Protein AF-A0A9E5RD71-F1 (afdb_monomer_lite)

Secondary structure (DSSP, 8-state):
--HHHHHHHHHHHHHHHTT-EEEEESSPPSS-SEEE-TTSSEEEEE--TTS-HHHHHHHHHHHHHHHHHHHHTSTT---HHHHHHHHHHHHSS--TTSPPPHHHHHHHHHHHHHHHTTHHHHHHHTT--S-HHHHHHHHHHHHHHHHHHHHHSS---HHHHHHHHHHHHHHHS--

Sequence (175 aa):
MTIRDDEIQRLIHYAKGMGVKVILYNKSKSGAEAEWTLDGTLIQVYAGSKKSKTSIVLDLIHEIGHHVWFVHEKNRQPDMKFDEAITRENLVEEDPDKPTPKHLRKKIWDVEKAGTAYWDIIVKDTNIKIPTWKIEAAKEFDMWMYEMYYENGHFPKGKLRADHYREVQSKHRPY

Foldseek 3Di:
DDLLVLLLVLLQVVLVVLQEHEDEAQADDPPDQWDQDLQRHYIYGDNHPPDDSVNSSLVSLQNVLLSVCCVPVVVSDGDVLLVVLVVVCVVDPLPVVDFRDLVNLVVVLVSSVSSLVCSVVSCVVSVDPDPVLVNQLSSVLSNVQSVCCSVPRHGDDDPVSVVSSVVSSVVSDDD

Radius of gyration: 16.04 Å; chains: 1; bounding box: 44×38×43 Å

pLDDT: mean 85.75, std 12.93, range [40.0, 97.5]

Structure (mmCIF, N/CA/C/O backbone):
data_AF-A0A9E5RD71-F1
#
_entry.id   AF-A0A9E5RD71-F1
#
loop_
_atom_site.group_PDB
_atom_site.id
_atom_site.type_symbol
_atom_site.label_atom_id
_atom_site.label_alt_id
_atom_site.label_comp_id
_atom_site.label_asym_id
_atom_site.label_entity_id
_atom_site.label_seq_id
_atom_site.pdbx_PDB_ins_code
_atom_site.Cartn_x
_atom_site.Cartn_y
_atom_site.Cartn_z
_atom_site.occupancy
_atom_site.B_iso_or_equiv
_atom_site.auth_seq_id
_atom_site.auth_comp_id
_atom_site.auth_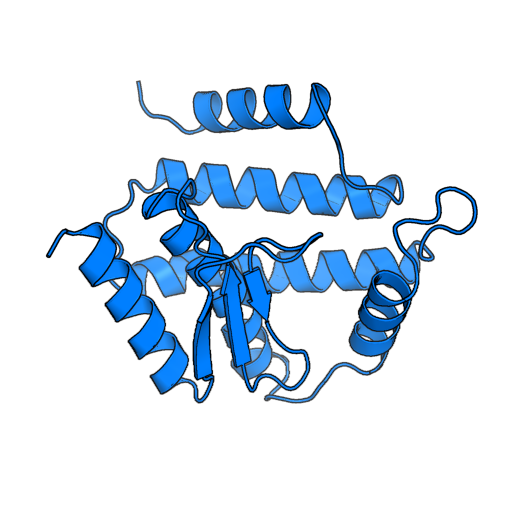asym_id
_atom_site.auth_atom_id
_atom_site.pdbx_PDB_model_num
ATOM 1 N N . MET A 1 1 ? -7.936 5.175 24.337 1.00 61.34 1 MET A N 1
ATOM 2 C CA . MET A 1 1 ? -7.500 4.565 23.062 1.00 61.34 1 MET A CA 1
ATOM 3 C C . MET A 1 1 ? -8.649 4.734 22.079 1.00 61.34 1 MET A C 1
ATOM 5 O O . MET A 1 1 ? -9.788 4.586 22.506 1.00 61.34 1 MET A O 1
ATOM 9 N N . THR A 1 2 ? -8.404 5.206 20.855 1.00 86.44 2 THR A N 1
ATOM 10 C CA . THR A 1 2 ? -9.487 5.450 19.877 1.00 86.44 2 THR A CA 1
ATOM 11 C C . THR A 1 2 ? -9.737 4.205 19.030 1.00 86.44 2 THR A C 1
ATOM 13 O O . THR A 1 2 ? -8.820 3.417 18.836 1.00 86.44 2 THR A O 1
ATOM 16 N N . ILE A 1 3 ? -10.926 4.075 18.427 1.00 90.50 3 ILE A N 1
ATOM 17 C CA . ILE A 1 3 ? -11.253 2.955 17.519 1.00 90.50 3 ILE A CA 1
ATOM 18 C C . ILE A 1 3 ? -10.204 2.744 16.411 1.00 90.50 3 ILE A C 1
ATOM 20 O O . ILE A 1 3 ? -9.937 1.617 16.008 1.00 90.50 3 ILE A O 1
ATOM 24 N N . ARG A 1 4 ? -9.576 3.835 15.948 1.00 93.06 4 ARG A N 1
ATOM 25 C CA . ARG A 1 4 ? -8.528 3.812 14.922 1.00 93.06 4 ARG A CA 1
ATOM 26 C C . ARG A 1 4 ? -7.190 3.301 15.465 1.00 93.06 4 ARG A C 1
ATOM 28 O O . ARG A 1 4 ? -6.451 2.672 14.723 1.00 93.06 4 ARG A O 1
ATOM 35 N N . ASP A 1 5 ? -6.879 3.541 16.740 1.00 92.19 5 ASP A N 1
ATOM 36 C CA . ASP A 1 5 ? -5.690 2.948 17.373 1.00 92.19 5 ASP A CA 1
ATOM 37 C C . ASP A 1 5 ? -5.842 1.431 17.481 1.00 92.19 5 ASP A C 1
ATOM 39 O O . ASP A 1 5 ? -4.914 0.692 17.159 1.00 92.19 5 ASP A O 1
ATOM 43 N N . ASP A 1 6 ? -7.033 0.972 17.871 1.00 94.38 6 ASP A N 1
ATOM 44 C CA . ASP A 1 6 ? -7.316 -0.455 18.012 1.00 94.38 6 ASP A CA 1
ATOM 45 C C . ASP A 1 6 ? -7.243 -1.174 16.659 1.00 94.38 6 ASP A C 1
ATOM 47 O O . ASP A 1 6 ? -6.777 -2.306 16.582 1.00 94.38 6 ASP A O 1
ATOM 51 N N . GLU A 1 7 ? -7.682 -0.528 15.576 1.00 95.31 7 GLU A N 1
ATOM 52 C CA . GLU A 1 7 ? -7.544 -1.049 14.209 1.00 95.31 7 GLU A CA 1
ATOM 53 C C . GLU A 1 7 ? -6.092 -1.164 13.763 1.00 95.31 7 GLU A C 1
ATOM 55 O O . GLU A 1 7 ? -5.704 -2.205 13.239 1.00 95.31 7 GLU A O 1
ATOM 60 N N . ILE A 1 8 ? -5.283 -0.129 14.014 1.00 95.25 8 ILE A N 1
ATOM 61 C CA . ILE A 1 8 ? -3.842 -0.169 13.742 1.00 95.25 8 ILE A CA 1
ATOM 62 C C . ILE A 1 8 ? -3.217 -1.349 14.491 1.00 95.25 8 ILE A C 1
ATOM 64 O O . ILE A 1 8 ? -2.458 -2.121 13.908 1.00 95.25 8 ILE A O 1
ATOM 68 N N . GLN A 1 9 ? -3.574 -1.547 15.764 1.00 95.69 9 GLN A N 1
ATOM 69 C CA . GLN A 1 9 ? -3.080 -2.690 16.529 1.00 95.69 9 GLN A CA 1
ATOM 70 C C . GLN A 1 9 ? -3.562 -4.024 15.955 1.00 95.69 9 GLN A C 1
ATOM 72 O O . GLN A 1 9 ? -2.739 -4.928 15.821 1.00 95.69 9 GLN A O 1
ATOM 77 N N . ARG A 1 10 ? -4.837 -4.169 15.571 1.00 96.31 10 ARG A N 1
ATOM 78 C CA . ARG A 1 10 ? -5.339 -5.410 14.951 1.00 96.31 10 ARG A CA 1
ATOM 79 C C . ARG A 1 10 ? -4.585 -5.755 13.668 1.00 96.31 10 ARG A C 1
ATOM 81 O O . ARG A 1 10 ? -4.181 -6.903 13.514 1.00 96.31 10 ARG A O 1
ATOM 88 N N . LEU A 1 11 ? -4.316 -4.771 12.812 1.00 96.81 11 LEU A N 1
ATOM 89 C CA . LEU A 1 11 ? -3.529 -4.960 11.589 1.00 96.81 11 LEU A CA 1
ATOM 90 C C . LEU A 1 11 ? -2.079 -5.352 11.890 1.00 96.81 11 LEU A C 1
ATOM 92 O O . LEU A 1 11 ? -1.566 -6.295 11.295 1.00 96.81 11 LEU A O 1
ATOM 96 N N . ILE A 1 12 ? -1.435 -4.709 12.869 1.00 95.75 12 ILE A N 1
ATOM 97 C CA . ILE A 1 12 ? -0.082 -5.088 13.307 1.00 95.75 12 ILE A CA 1
ATOM 98 C C . ILE A 1 12 ? -0.052 -6.531 13.830 1.00 95.75 12 ILE A C 1
ATOM 100 O O . ILE A 1 12 ? 0.893 -7.264 13.546 1.00 95.75 12 ILE A O 1
ATOM 104 N N . HIS A 1 13 ? -1.055 -6.951 14.603 1.00 96.38 13 HIS A N 1
ATOM 105 C CA . HIS A 1 13 ? -1.127 -8.321 15.120 1.00 96.38 13 HIS A CA 1
ATOM 106 C C . HIS A 1 13 ? -1.379 -9.335 14.003 1.00 96.38 13 HIS A C 1
ATOM 108 O O . HIS A 1 13 ? -0.739 -10.383 13.992 1.00 96.38 13 HIS A O 1
ATOM 114 N N . TYR A 1 14 ? -2.246 -9.003 13.046 1.00 96.50 14 TYR A N 1
ATOM 115 C CA . TYR A 1 14 ? -2.495 -9.819 11.860 1.00 96.50 14 TYR A CA 1
ATOM 116 C C . TYR A 1 14 ? -1.214 -10.020 11.039 1.00 96.50 14 TYR A C 1
ATOM 118 O O . TYR A 1 14 ? -0.818 -11.153 10.776 1.00 96.50 14 TYR A O 1
ATOM 126 N N . ALA A 1 15 ? -0.496 -8.932 10.745 1.00 94.81 15 ALA A N 1
ATOM 127 C CA . ALA A 1 15 ? 0.791 -8.959 10.054 1.00 94.81 15 ALA A CA 1
ATOM 128 C C . ALA A 1 15 ? 1.831 -9.819 10.802 1.00 94.81 15 ALA A C 1
ATOM 130 O O . ALA A 1 15 ? 2.445 -10.716 10.225 1.00 94.81 15 ALA A O 1
ATOM 131 N N . LYS A 1 16 ? 1.960 -9.637 12.124 1.00 93.19 16 LYS A N 1
ATOM 132 C CA . LYS A 1 16 ? 2.842 -10.470 12.962 1.00 93.19 16 LYS A CA 1
ATOM 133 C C . LYS A 1 16 ? 2.469 -11.952 12.927 1.00 93.19 16 LYS A C 1
ATOM 135 O O . LYS A 1 16 ? 3.366 -12.789 12.900 1.00 93.19 16 LYS A O 1
ATOM 140 N N . GLY A 1 17 ? 1.176 -12.281 12.904 1.00 93.25 17 GLY A N 1
ATOM 141 C CA . GLY A 1 17 ? 0.687 -13.657 12.771 1.00 93.25 17 GLY A CA 1
ATOM 142 C C . GLY A 1 17 ? 1.122 -14.332 11.467 1.00 93.25 17 GLY A C 1
ATOM 143 O O . GLY A 1 17 ? 1.284 -15.548 11.433 1.00 93.25 17 GLY A O 1
ATOM 144 N N . MET A 1 18 ? 1.396 -13.546 10.423 1.00 91.31 18 MET A N 1
ATOM 145 C CA . MET A 1 18 ? 1.944 -14.020 9.148 1.00 91.31 18 MET A CA 1
ATOM 146 C C . MET A 1 18 ? 3.478 -14.034 9.101 1.00 91.31 18 MET A C 1
ATOM 148 O O . MET A 1 18 ? 4.060 -14.444 8.094 1.00 91.31 18 MET A O 1
ATOM 152 N N . GLY A 1 19 ? 4.147 -13.646 10.187 1.00 90.00 19 GLY A N 1
ATOM 153 C CA . GLY A 1 19 ? 5.604 -13.672 10.295 1.00 90.00 19 GLY A CA 1
ATOM 154 C C . GLY A 1 19 ? 6.313 -12.436 9.742 1.00 90.00 19 GLY A C 1
ATOM 155 O O . GLY A 1 19 ? 7.526 -12.492 9.560 1.00 90.00 19 GLY A O 1
ATOM 156 N N . VAL A 1 20 ? 5.601 -11.327 9.506 1.00 91.88 20 VAL A N 1
ATOM 157 C CA . VAL A 1 20 ? 6.204 -10.045 9.107 1.00 91.88 20 VAL A CA 1
ATOM 158 C C . VAL A 1 20 ? 6.229 -9.058 10.273 1.00 91.88 20 VAL A C 1
ATOM 160 O O . VAL A 1 20 ? 5.279 -8.936 11.055 1.00 91.88 20 VAL A O 1
ATOM 163 N N . LYS A 1 21 ? 7.343 -8.340 10.427 1.00 91.56 21 LYS A N 1
ATOM 164 C CA . LYS A 1 21 ? 7.483 -7.284 11.434 1.00 91.56 21 LYS A CA 1
ATOM 165 C C . LYS A 1 21 ? 6.836 -5.998 10.923 1.00 91.56 21 LYS A C 1
ATOM 167 O O . LYS A 1 21 ? 6.993 -5.661 9.764 1.00 91.56 21 LYS A O 1
ATOM 172 N N . VAL A 1 22 ? 6.188 -5.228 11.798 1.00 91.62 22 VAL A N 1
ATOM 173 C CA . VAL A 1 22 ? 5.691 -3.882 11.461 1.00 91.62 22 VAL A CA 1
ATOM 174 C C . VAL A 1 22 ? 6.409 -2.837 12.307 1.00 91.62 22 VAL A C 1
ATOM 176 O O . VAL A 1 22 ? 6.498 -2.994 13.530 1.00 91.62 22 VAL A O 1
ATOM 179 N N . ILE A 1 23 ? 6.910 -1.775 11.676 1.00 89.88 23 ILE A N 1
ATOM 180 C CA . ILE A 1 23 ? 7.509 -0.614 12.348 1.00 89.88 23 ILE A CA 1
ATOM 181 C C . ILE A 1 23 ? 6.791 0.659 11.892 1.00 89.88 23 ILE A C 1
ATOM 183 O O . ILE A 1 23 ? 6.696 0.939 10.701 1.00 89.88 23 ILE A O 1
ATOM 187 N N . LEU A 1 24 ? 6.316 1.450 12.858 1.00 86.69 24 LEU A N 1
ATOM 188 C CA . LEU A 1 24 ? 5.762 2.781 12.609 1.00 86.69 24 LEU A CA 1
ATOM 189 C C . LEU A 1 24 ? 6.840 3.835 12.887 1.00 86.69 24 LEU A C 1
ATOM 191 O O . LEU A 1 24 ? 7.334 3.939 14.011 1.00 86.69 24 LEU A O 1
ATOM 195 N N . TYR A 1 25 ? 7.198 4.624 11.879 1.00 82.88 25 TYR A N 1
ATOM 196 C CA . TYR A 1 25 ? 8.151 5.725 12.000 1.00 82.88 25 TYR A CA 1
ATOM 197 C C . TYR A 1 25 ? 7.424 7.063 12.136 1.00 82.88 25 TYR A C 1
ATOM 199 O O . TYR A 1 25 ? 6.556 7.397 11.339 1.00 82.88 25 TYR A O 1
ATOM 207 N N . ASN A 1 26 ? 7.842 7.889 13.097 1.00 73.50 26 ASN A N 1
ATOM 208 C CA . ASN A 1 26 ? 7.241 9.211 13.335 1.00 73.50 26 ASN A CA 1
ATOM 209 C C . ASN A 1 26 ? 7.767 10.312 12.391 1.00 73.50 26 ASN A C 1
ATOM 211 O O . ASN A 1 26 ? 7.352 11.468 12.490 1.00 73.50 26 ASN A O 1
ATOM 215 N N . LYS A 1 27 ? 8.716 9.988 11.507 1.00 67.12 27 LYS A N 1
ATOM 216 C CA . LYS A 1 27 ? 9.297 10.909 10.522 1.00 67.12 27 LYS A CA 1
ATOM 217 C C . LYS A 1 27 ? 9.029 10.361 9.130 1.00 67.12 27 LYS A C 1
ATOM 219 O O . LYS A 1 27 ? 9.282 9.187 8.909 1.00 67.12 27 LYS A O 1
ATOM 224 N N . SER A 1 28 ? 8.552 11.197 8.211 1.00 59.06 28 SER A N 1
ATOM 225 C CA . SER A 1 28 ? 8.435 10.824 6.799 1.00 59.06 28 SER A CA 1
ATOM 226 C C . SER A 1 28 ? 9.820 10.663 6.177 1.00 59.06 28 SER A C 1
ATOM 228 O O . SER A 1 28 ? 10.659 11.554 6.332 1.00 59.06 28 SER A O 1
ATOM 230 N N . LYS A 1 29 ? 10.046 9.572 5.446 1.00 58.72 29 LYS A N 1
ATOM 231 C CA . LYS A 1 29 ? 11.132 9.481 4.464 1.00 58.72 29 LYS A CA 1
ATOM 232 C C . LYS A 1 29 ? 10.634 10.091 3.147 1.00 58.72 29 LYS A C 1
ATOM 234 O O . LYS A 1 29 ? 9.437 10.064 2.872 1.00 58.72 29 LYS A O 1
ATOM 239 N N . SER A 1 30 ? 11.513 10.713 2.365 1.00 53.59 30 SER A N 1
ATOM 240 C CA . SER A 1 30 ? 11.147 11.212 1.035 1.00 53.59 30 SER A CA 1
ATOM 241 C C . SER A 1 30 ? 10.771 10.036 0.129 1.00 53.59 30 SER A C 1
ATOM 243 O O . SER A 1 30 ? 11.547 9.093 0.023 1.00 53.59 30 SER A O 1
ATOM 245 N N . GLY A 1 31 ? 9.604 10.098 -0.517 1.00 57.19 31 GLY A N 1
ATOM 246 C CA . GLY A 1 31 ? 9.232 9.198 -1.617 1.00 57.19 31 GLY A CA 1
ATOM 247 C C . GLY A 1 31 ? 8.205 8.105 -1.298 1.00 57.19 31 GLY A C 1
ATOM 248 O O . GLY A 1 31 ? 7.444 7.768 -2.193 1.00 57.19 31 GLY A O 1
ATOM 249 N N . ALA A 1 32 ? 8.101 7.621 -0.053 1.00 60.69 32 ALA A N 1
ATOM 250 C CA . ALA A 1 32 ? 7.169 6.543 0.310 1.00 60.69 32 ALA A CA 1
ATOM 251 C C . ALA A 1 32 ? 6.423 6.817 1.627 1.00 60.69 32 ALA A C 1
ATOM 253 O O . ALA A 1 32 ? 6.984 7.333 2.597 1.00 60.69 32 ALA A O 1
ATOM 254 N N . GLU A 1 33 ? 5.135 6.478 1.652 1.00 68.75 33 GLU A N 1
ATOM 255 C CA . GLU A 1 33 ? 4.240 6.661 2.800 1.00 68.75 33 GLU A CA 1
ATOM 256 C C . GLU A 1 33 ? 4.144 5.405 3.690 1.00 68.75 33 GLU A C 1
ATOM 258 O O . GLU A 1 33 ? 3.958 5.518 4.909 1.00 68.75 33 GLU A O 1
ATOM 263 N N . ALA A 1 34 ? 4.354 4.240 3.085 1.00 73.31 34 ALA A N 1
ATOM 264 C CA . ALA A 1 34 ? 4.628 2.947 3.689 1.00 73.31 34 ALA A CA 1
ATOM 265 C C . ALA A 1 34 ? 5.463 2.112 2.696 1.00 73.31 34 ALA A C 1
ATOM 267 O O . ALA A 1 34 ? 5.639 2.530 1.552 1.00 73.31 34 ALA A O 1
ATOM 268 N N . GLU A 1 35 ? 6.075 1.028 3.166 1.00 79.75 35 GLU A N 1
ATOM 269 C CA . GLU A 1 35 ? 6.936 0.161 2.359 1.00 79.75 35 GLU A CA 1
ATOM 270 C C . GLU A 1 35 ? 6.943 -1.264 2.930 1.00 79.75 35 GLU A C 1
ATOM 272 O O . GLU A 1 35 ? 7.248 -1.471 4.112 1.00 79.75 35 GLU A O 1
ATOM 277 N N . TRP A 1 36 ? 6.649 -2.251 2.091 1.00 80.12 36 TRP A N 1
ATOM 278 C CA . TRP A 1 36 ? 6.891 -3.668 2.341 1.00 80.12 36 TRP A CA 1
ATOM 279 C C . TRP A 1 36 ? 8.248 -4.088 1.761 1.00 80.12 36 TRP A C 1
ATOM 281 O O . TRP A 1 36 ? 8.540 -3.855 0.588 1.00 80.12 36 TRP A O 1
ATOM 291 N N . THR A 1 37 ? 9.102 -4.714 2.575 1.00 78.12 37 THR A N 1
ATOM 292 C CA . THR A 1 37 ? 10.411 -5.181 2.109 1.00 78.12 37 THR A CA 1
ATOM 293 C C . THR A 1 37 ? 10.266 -6.418 1.232 1.00 78.12 37 THR A C 1
ATOM 295 O O . THR A 1 37 ? 9.532 -7.346 1.557 1.00 78.12 37 THR A O 1
ATOM 298 N N . LEU A 1 38 ? 11.037 -6.460 0.145 1.00 74.75 38 LEU A N 1
ATOM 299 C CA . LEU A 1 38 ? 10.996 -7.521 -0.869 1.00 74.75 38 LEU A CA 1
ATOM 300 C C . LEU A 1 38 ? 11.302 -8.927 -0.322 1.00 74.75 38 LEU A C 1
ATOM 302 O O . LEU A 1 38 ? 10.830 -9.931 -0.849 1.00 74.75 38 LEU A O 1
ATOM 306 N N . ASP A 1 39 ? 12.063 -9.003 0.772 1.00 76.44 39 ASP A N 1
ATOM 307 C CA . ASP A 1 39 ? 12.349 -10.247 1.495 1.00 76.44 39 ASP A CA 1
ATOM 308 C C . ASP A 1 39 ? 11.190 -10.713 2.402 1.00 76.44 39 ASP A C 1
ATOM 310 O O . ASP A 1 39 ? 11.267 -11.762 3.044 1.00 76.44 39 ASP A O 1
ATOM 314 N N . GLY A 1 40 ? 10.113 -9.931 2.477 1.00 77.81 40 GLY A N 1
ATOM 315 C CA . GLY A 1 40 ? 8.923 -10.212 3.263 1.00 77.81 40 GLY A CA 1
ATOM 316 C C . GLY A 1 40 ? 9.093 -10.080 4.772 1.00 77.81 40 GLY A C 1
ATOM 317 O O . GLY A 1 40 ? 8.201 -10.504 5.509 1.00 77.81 40 GLY A O 1
ATOM 318 N N . THR A 1 41 ? 10.207 -9.527 5.254 1.00 84.12 41 THR A N 1
ATOM 319 C CA . THR A 1 41 ? 10.523 -9.502 6.691 1.00 84.12 41 THR A CA 1
ATOM 320 C C . THR A 1 41 ? 9.936 -8.302 7.427 1.00 84.12 41 THR A C 1
ATOM 322 O O . THR A 1 41 ? 9.712 -8.377 8.644 1.00 84.12 41 THR A O 1
ATOM 325 N N . LEU A 1 42 ? 9.658 -7.204 6.719 1.00 87.75 42 LEU A N 1
ATOM 326 C CA . LEU A 1 42 ? 9.321 -5.930 7.335 1.00 87.75 42 LEU A CA 1
ATOM 327 C C . LEU A 1 42 ? 8.290 -5.128 6.529 1.00 87.75 42 LEU A C 1
ATOM 329 O O . LEU A 1 42 ? 8.386 -4.976 5.321 1.00 87.75 42 LEU A O 1
ATOM 333 N N . ILE A 1 43 ? 7.338 -4.543 7.249 1.00 88.62 43 ILE A N 1
ATOM 334 C CA . ILE A 1 43 ? 6.471 -3.455 6.801 1.00 88.62 43 ILE A CA 1
ATOM 335 C C . ILE A 1 43 ? 6.860 -2.203 7.585 1.00 88.62 43 ILE A C 1
ATOM 337 O O . ILE A 1 43 ? 6.869 -2.195 8.824 1.00 88.62 43 ILE A O 1
ATOM 341 N N . GLN A 1 44 ? 7.171 -1.134 6.870 1.00 87.25 44 GLN A N 1
ATOM 342 C CA . GLN A 1 44 ? 7.458 0.183 7.416 1.00 87.25 44 GLN A CA 1
ATOM 343 C C . GLN A 1 44 ? 6.296 1.112 7.087 1.00 87.25 44 GLN A C 1
ATOM 345 O O . GLN A 1 44 ? 5.876 1.186 5.943 1.00 87.25 44 GLN A O 1
ATOM 350 N N . VAL A 1 45 ? 5.781 1.852 8.066 1.00 84.25 45 VAL A N 1
ATOM 351 C CA . VAL A 1 45 ? 4.772 2.892 7.809 1.00 84.25 45 VAL A CA 1
ATOM 352 C C . VAL A 1 45 ? 5.251 4.206 8.390 1.00 84.25 45 VAL A C 1
ATOM 354 O O . VAL A 1 45 ? 5.597 4.293 9.572 1.00 84.25 45 VAL A O 1
ATOM 357 N N . TYR A 1 46 ? 5.249 5.254 7.574 1.00 84.56 46 TYR A N 1
ATOM 358 C CA . TYR A 1 46 ? 5.721 6.572 7.969 1.00 84.56 46 TYR A CA 1
ATOM 359 C C . TYR A 1 46 ? 4.558 7.415 8.515 1.00 84.56 46 TYR A C 1
ATOM 361 O O . TYR A 1 46 ? 3.974 8.269 7.846 1.00 84.56 46 TYR A O 1
ATOM 369 N N . A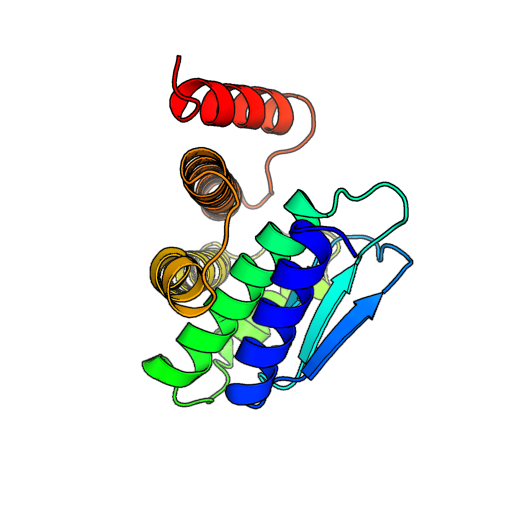LA A 1 47 ? 4.225 7.177 9.782 1.00 77.75 47 ALA A N 1
ATOM 370 C CA . ALA A 1 47 ? 3.196 7.866 10.557 1.00 77.75 47 ALA A CA 1
ATOM 371 C C . ALA A 1 47 ? 3.654 9.255 11.056 1.00 77.75 47 ALA A C 1
ATOM 373 O O . ALA A 1 47 ? 3.656 9.541 12.256 1.00 77.75 47 ALA A O 1
ATOM 374 N N . GLY A 1 48 ? 4.056 10.139 10.138 1.00 72.00 48 GLY A N 1
ATOM 375 C CA . GLY A 1 48 ? 4.379 11.531 10.472 1.00 72.00 48 GLY A CA 1
ATOM 376 C C . GLY A 1 48 ? 3.219 12.245 11.185 1.00 72.00 48 GLY A C 1
ATOM 377 O O . GLY A 1 48 ? 2.054 11.907 10.990 1.00 72.00 48 GLY A O 1
ATOM 378 N N . SER A 1 49 ? 3.513 13.283 11.976 1.00 69.12 49 SER A N 1
ATOM 379 C CA . SER A 1 49 ? 2.528 13.952 12.854 1.00 69.12 49 SER A CA 1
ATOM 380 C C . SER A 1 49 ? 1.284 14.521 12.155 1.00 69.12 49 SER A C 1
ATOM 382 O O . SER A 1 49 ? 0.270 14.760 12.805 1.00 69.12 49 SER A O 1
ATOM 384 N N . LYS A 1 50 ? 1.344 14.740 10.836 1.00 77.56 50 LYS A N 1
ATOM 385 C CA . LYS A 1 50 ? 0.231 15.247 10.018 1.00 77.56 50 LYS A CA 1
ATOM 386 C C . LYS A 1 50 ? -0.622 14.140 9.387 1.00 77.56 50 LYS A C 1
ATOM 388 O O . LYS A 1 50 ? -1.675 14.440 8.827 1.00 77.56 50 LYS A O 1
ATOM 393 N N . LYS A 1 51 ? -0.185 12.879 9.447 1.00 84.31 51 LYS A N 1
ATOM 394 C CA . LYS A 1 51 ? -0.876 11.759 8.810 1.00 84.31 51 LYS A CA 1
ATOM 395 C C . LYS A 1 51 ? -2.039 11.295 9.680 1.00 84.31 51 LYS A C 1
ATOM 397 O O . LYS A 1 51 ? -1.889 11.033 10.872 1.00 84.31 51 LYS A O 1
ATOM 402 N N . SER A 1 52 ? -3.231 11.212 9.091 1.00 90.69 52 SER A N 1
ATOM 403 C CA . SER A 1 52 ? -4.411 10.770 9.837 1.00 90.69 52 SER A CA 1
ATOM 404 C C . SER A 1 52 ? -4.320 9.277 10.158 1.00 90.69 52 SER A C 1
ATOM 406 O O . SER A 1 52 ? -3.837 8.490 9.347 1.00 90.69 52 SER A O 1
ATOM 408 N N . LYS A 1 53 ? -4.879 8.852 11.297 1.00 91.56 53 LYS A N 1
ATOM 409 C CA . LYS A 1 53 ? -4.944 7.420 11.642 1.00 91.56 53 LYS A CA 1
ATOM 410 C C . LYS A 1 53 ? -5.715 6.593 10.614 1.00 91.56 53 LYS A C 1
ATOM 412 O O . LYS A 1 53 ? -5.400 5.435 10.413 1.00 91.56 53 LYS A O 1
ATOM 417 N N . THR A 1 54 ? -6.710 7.189 9.948 1.00 93.69 54 THR A N 1
ATOM 418 C CA . THR A 1 54 ? -7.417 6.517 8.843 1.00 93.69 54 THR A CA 1
ATOM 419 C C . THR A 1 54 ? -6.460 6.229 7.689 1.00 93.69 54 THR A C 1
ATOM 421 O O . THR A 1 54 ? -6.505 5.136 7.149 1.00 93.69 54 THR A O 1
ATOM 424 N N . SER A 1 55 ? -5.569 7.168 7.357 1.00 91.56 55 SER A N 1
ATOM 425 C CA . SER A 1 55 ? -4.537 6.942 6.342 1.00 91.56 55 SER A CA 1
ATOM 426 C C . SER A 1 55 ? -3.585 5.826 6.758 1.00 91.56 55 SER A C 1
ATOM 428 O O . SER A 1 55 ? -3.375 4.925 5.971 1.00 91.56 55 SER A O 1
ATOM 430 N N . ILE A 1 56 ? -3.111 5.830 8.011 1.00 93.00 56 ILE A N 1
ATOM 431 C CA . ILE A 1 56 ? -2.225 4.773 8.537 1.00 93.00 56 ILE A CA 1
ATOM 432 C C . ILE A 1 56 ? -2.875 3.389 8.414 1.00 93.00 56 ILE A C 1
ATOM 434 O O . ILE A 1 56 ? -2.219 2.426 8.039 1.00 93.00 56 ILE A O 1
ATOM 438 N N . VAL A 1 57 ? -4.168 3.278 8.732 1.00 95.62 57 VAL A N 1
ATOM 439 C CA . VAL A 1 57 ? -4.912 2.021 8.567 1.00 95.62 57 VAL A CA 1
ATOM 440 C C . VAL A 1 57 ? -4.975 1.609 7.093 1.00 95.62 57 VAL A C 1
ATOM 442 O O . VAL A 1 57 ? -4.790 0.434 6.805 1.00 95.62 57 VAL A O 1
ATOM 445 N N . LEU A 1 58 ? -5.212 2.548 6.171 1.00 95.56 58 LEU A N 1
ATOM 446 C CA . LEU A 1 58 ? -5.240 2.263 4.733 1.00 95.56 58 LEU A CA 1
ATOM 447 C C . LEU A 1 58 ? -3.869 1.819 4.206 1.00 95.56 58 LEU A C 1
ATOM 449 O O . LEU A 1 58 ? -3.818 0.824 3.493 1.00 95.56 58 LEU A O 1
ATOM 453 N N . ASP A 1 59 ? -2.773 2.474 4.605 1.00 93.75 59 ASP A N 1
ATOM 454 C CA . ASP A 1 59 ? -1.433 2.039 4.181 1.00 93.75 59 ASP A CA 1
ATOM 455 C C . ASP A 1 59 ? -1.102 0.657 4.746 1.00 93.75 59 ASP A C 1
ATOM 457 O O . ASP A 1 59 ? -0.558 -0.189 4.053 1.00 93.75 59 ASP A O 1
ATOM 461 N N . LEU A 1 60 ? -1.465 0.387 6.005 1.00 95.62 60 LEU A N 1
ATOM 462 C CA . LEU A 1 60 ? -1.272 -0.943 6.579 1.00 95.62 60 LEU A CA 1
ATOM 463 C C . LEU A 1 60 ? -2.051 -2.003 5.800 1.00 95.62 60 LEU A C 1
ATOM 465 O O . LEU A 1 60 ? -1.513 -3.076 5.569 1.00 95.62 60 LEU A O 1
ATOM 469 N N . ILE A 1 61 ? -3.291 -1.726 5.390 1.00 97.12 61 ILE A N 1
ATOM 470 C CA . ILE A 1 61 ? -4.058 -2.654 4.546 1.00 97.12 61 ILE A CA 1
ATOM 471 C C . ILE A 1 61 ? -3.344 -2.873 3.202 1.00 97.12 61 ILE A C 1
ATOM 473 O O . ILE A 1 61 ? -3.243 -4.022 2.778 1.00 97.12 61 ILE A O 1
ATOM 477 N N . HIS A 1 62 ? -2.815 -1.812 2.581 1.00 95.50 62 HIS A N 1
ATOM 478 C CA . HIS A 1 62 ? -2.032 -1.891 1.344 1.00 95.50 62 HIS A CA 1
ATOM 479 C C . HIS A 1 62 ? -0.819 -2.822 1.499 1.00 95.50 62 HIS A C 1
ATOM 481 O O . HIS A 1 62 ? -0.748 -3.854 0.830 1.00 95.50 62 HIS A O 1
ATOM 487 N N . GLU A 1 63 ? 0.076 -2.534 2.448 1.00 94.62 63 GLU A N 1
ATOM 488 C CA . GLU A 1 63 ? 1.310 -3.314 2.636 1.00 94.62 63 GLU A CA 1
ATOM 489 C C . GLU A 1 63 ? 1.047 -4.751 3.105 1.00 94.62 63 GLU A C 1
ATOM 491 O O . GLU A 1 63 ? 1.749 -5.694 2.731 1.00 94.62 63 GLU A O 1
ATOM 496 N N . ILE A 1 64 ? 0.017 -4.954 3.932 1.00 96.06 64 ILE A N 1
ATOM 497 C CA . ILE A 1 64 ? -0.405 -6.297 4.341 1.00 96.06 64 ILE A CA 1
ATOM 498 C C . ILE A 1 64 ? -0.946 -7.062 3.129 1.00 96.06 64 ILE A C 1
ATOM 500 O O . ILE A 1 64 ? -0.677 -8.255 3.026 1.00 96.06 64 ILE A O 1
ATOM 504 N N . GLY A 1 65 ? -1.644 -6.403 2.199 1.00 96.06 65 GLY A N 1
ATOM 505 C CA . GLY A 1 65 ? -2.095 -7.000 0.939 1.00 96.06 65 GLY A CA 1
ATOM 506 C C . GLY A 1 65 ? -0.945 -7.611 0.143 1.00 96.06 65 GLY A C 1
ATOM 507 O O . GLY A 1 65 ? -1.006 -8.790 -0.219 1.00 96.06 65 GLY A O 1
ATOM 508 N N . HIS A 1 66 ? 0.140 -6.853 -0.032 1.00 93.00 66 HIS A N 1
ATOM 509 C CA . HIS A 1 66 ? 1.375 -7.345 -0.658 1.00 93.00 66 HIS A CA 1
ATOM 510 C C . HIS A 1 66 ? 1.950 -8.553 0.069 1.00 93.00 66 HIS A C 1
ATOM 512 O O . HIS A 1 66 ? 2.284 -9.564 -0.553 1.00 93.00 66 HIS A O 1
ATOM 518 N N . HIS A 1 67 ? 2.012 -8.494 1.400 1.00 93.56 67 HIS A N 1
ATOM 519 C CA . HIS A 1 67 ? 2.548 -9.603 2.177 1.00 93.56 67 HIS A CA 1
ATOM 520 C C . HIS A 1 67 ? 1.682 -10.868 2.092 1.00 93.56 67 HIS A C 1
ATOM 522 O O . HIS A 1 67 ? 2.214 -11.970 1.964 1.00 93.56 67 HIS A O 1
ATOM 528 N N . VAL A 1 68 ? 0.355 -10.734 2.132 1.00 93.38 68 VAL A N 1
ATOM 529 C CA . VAL A 1 68 ? -0.581 -11.860 1.988 1.00 93.38 68 VAL A CA 1
ATOM 530 C C . VAL A 1 68 ? -0.382 -12.522 0.623 1.00 93.38 68 VAL A C 1
ATOM 532 O O . VAL A 1 68 ? -0.201 -13.739 0.554 1.00 93.38 68 VAL A O 1
ATOM 535 N N . TRP A 1 69 ? -0.309 -11.733 -0.451 1.00 93.38 69 TRP A N 1
ATOM 536 C CA . TRP A 1 69 ? 0.011 -12.245 -1.783 1.00 93.38 69 TRP A CA 1
ATOM 537 C C . TRP A 1 69 ? 1.365 -12.974 -1.821 1.00 93.38 69 TRP A C 1
ATOM 539 O O . TRP A 1 69 ? 1.457 -14.089 -2.339 1.00 93.38 69 TRP A O 1
ATOM 549 N N . PHE A 1 70 ? 2.405 -12.400 -1.215 1.00 89.44 70 PHE A N 1
ATOM 550 C CA . PHE A 1 70 ? 3.729 -13.020 -1.128 1.00 89.44 70 PHE A CA 1
ATOM 551 C C . PHE A 1 70 ? 3.700 -14.380 -0.407 1.00 89.44 70 PHE A C 1
ATOM 553 O O . PHE A 1 70 ? 4.359 -15.337 -0.825 1.00 89.44 70 PHE A O 1
ATOM 560 N N . VAL A 1 71 ? 2.913 -14.499 0.662 1.00 89.62 71 VAL A N 1
ATOM 561 C CA . VAL A 1 71 ? 2.758 -15.755 1.405 1.00 89.62 71 VAL A CA 1
ATOM 562 C C . VAL A 1 71 ? 1.980 -16.792 0.595 1.00 89.62 71 VAL A C 1
ATOM 564 O O . VAL A 1 71 ? 2.440 -17.929 0.488 1.00 89.62 71 VAL A O 1
ATOM 567 N N . HIS A 1 72 ? 0.833 -16.419 0.029 1.00 89.75 72 HIS A N 1
ATOM 568 C CA . HIS A 1 72 ? -0.100 -17.369 -0.583 1.00 89.75 72 HIS A CA 1
ATOM 569 C C . HIS A 1 72 ? 0.245 -17.737 -2.028 1.00 89.75 72 HIS A C 1
ATOM 571 O O . HIS A 1 72 ? 0.179 -18.910 -2.383 1.00 89.75 72 HIS A O 1
ATOM 577 N N . GLU A 1 73 ? 0.652 -16.767 -2.845 1.00 88.94 73 GLU A N 1
ATOM 578 C CA . GLU A 1 73 ? 0.868 -16.968 -4.285 1.00 88.94 73 GLU A CA 1
ATOM 579 C C . GLU A 1 73 ? 2.344 -17.153 -4.642 1.00 88.94 73 GLU A C 1
ATOM 581 O O . GLU A 1 73 ? 2.680 -17.806 -5.631 1.00 88.94 73 GLU A O 1
ATOM 586 N N . LYS A 1 74 ? 3.252 -16.580 -3.842 1.00 84.75 74 LYS A N 1
ATOM 587 C CA . LYS A 1 74 ? 4.703 -16.684 -4.071 1.00 84.75 74 LYS A CA 1
ATOM 588 C C . LYS A 1 74 ? 5.396 -17.675 -3.144 1.00 84.75 74 LYS A C 1
ATOM 590 O O . LYS A 1 74 ? 6.594 -17.889 -3.300 1.00 84.75 74 LYS A O 1
ATOM 595 N N . ASN A 1 75 ? 4.680 -18.291 -2.199 1.00 86.19 75 ASN A N 1
ATOM 596 C CA . ASN A 1 75 ? 5.253 -19.196 -1.197 1.00 86.19 75 ASN A CA 1
ATOM 597 C C . ASN A 1 75 ? 6.506 -18.601 -0.521 1.00 86.19 75 ASN A C 1
ATOM 599 O O . ASN A 1 75 ? 7.522 -19.275 -0.321 1.00 86.19 75 ASN A O 1
ATOM 603 N N . ARG A 1 76 ? 6.446 -17.295 -0.232 1.00 84.19 76 ARG A N 1
ATOM 604 C CA . ARG A 1 76 ? 7.533 -16.503 0.355 1.00 84.19 76 ARG A CA 1
ATOM 605 C C . ARG A 1 76 ? 8.838 -16.493 -0.455 1.00 84.19 76 ARG A C 1
ATOM 607 O O . ARG A 1 76 ? 9.912 -16.326 0.118 1.00 84.19 76 ARG A O 1
ATOM 614 N N . GLN A 1 77 ? 8.766 -16.702 -1.769 1.00 81.50 77 GLN A N 1
ATOM 615 C CA . GLN A 1 77 ? 9.921 -16.619 -2.659 1.00 81.50 77 GLN A CA 1
ATOM 616 C C . GLN A 1 77 ? 9.999 -15.227 -3.301 1.00 81.50 77 GLN A C 1
ATOM 618 O O . GLN A 1 77 ? 9.028 -14.814 -3.945 1.00 81.50 77 GLN A O 1
ATOM 623 N N . PRO A 1 78 ? 11.127 -14.504 -3.156 1.00 73.44 78 PRO A N 1
ATOM 624 C CA . PRO A 1 78 ? 11.339 -13.227 -3.831 1.00 73.44 78 PRO A CA 1
ATOM 625 C C . PRO A 1 78 ? 11.250 -13.380 -5.352 1.00 73.44 78 PRO A C 1
ATOM 627 O O . PRO A 1 78 ? 11.719 -14.369 -5.924 1.00 73.44 78 PRO A O 1
ATOM 630 N N . ASP A 1 79 ? 10.664 -12.394 -6.027 1.00 73.12 79 ASP A N 1
ATOM 631 C CA . ASP A 1 79 ? 10.637 -12.349 -7.487 1.00 73.12 79 ASP A CA 1
ATOM 632 C C . ASP A 1 79 ? 11.807 -11.486 -7.963 1.00 73.12 79 ASP A C 1
ATOM 634 O O . ASP A 1 79 ? 11.706 -10.266 -8.013 1.00 73.12 79 ASP A O 1
ATOM 638 N N . MET A 1 80 ? 12.920 -12.122 -8.342 1.00 65.69 80 MET A N 1
ATOM 639 C CA . MET A 1 80 ? 14.154 -11.427 -8.747 1.00 65.69 80 MET A CA 1
ATOM 640 C C . MET A 1 80 ? 13.940 -10.344 -9.821 1.00 65.69 80 MET A C 1
ATOM 642 O O . MET A 1 80 ? 14.700 -9.381 -9.882 1.00 65.69 80 MET A O 1
ATOM 646 N N . LYS A 1 81 ? 12.920 -10.482 -10.681 1.00 66.12 81 LYS A N 1
ATOM 647 C CA . LYS A 1 81 ? 12.606 -9.478 -11.713 1.00 66.12 81 LYS A CA 1
ATOM 648 C C . LYS A 1 81 ? 11.823 -8.295 -11.154 1.00 66.12 81 LYS A C 1
ATOM 650 O O . LYS A 1 81 ? 11.941 -7.191 -11.680 1.00 66.12 81 LYS A O 1
ATOM 655 N N . PHE A 1 82 ? 11.007 -8.528 -10.132 1.00 68.06 82 PHE A N 1
ATOM 656 C CA . PHE A 1 82 ? 10.378 -7.460 -9.364 1.00 68.06 82 PHE A CA 1
ATOM 657 C C . PHE A 1 82 ? 11.422 -6.729 -8.515 1.00 68.06 82 PHE A C 1
ATOM 659 O O . PHE A 1 82 ? 11.463 -5.503 -8.546 1.00 68.06 82 PHE A O 1
ATOM 666 N N . ASP A 1 83 ? 12.344 -7.461 -7.888 1.00 67.62 83 ASP A N 1
ATOM 667 C CA . ASP A 1 83 ? 13.462 -6.874 -7.147 1.00 67.62 83 ASP A CA 1
ATOM 668 C C . ASP A 1 83 ? 14.333 -5.999 -8.054 1.00 67.62 83 ASP A C 1
ATOM 670 O O . ASP A 1 83 ? 14.684 -4.883 -7.676 1.00 67.62 83 ASP A O 1
ATOM 674 N N . GLU A 1 84 ? 14.638 -6.451 -9.277 1.00 65.62 84 GLU A N 1
ATOM 675 C CA . GLU A 1 84 ? 15.339 -5.635 -10.277 1.00 65.62 84 GLU A CA 1
ATOM 676 C C . GLU A 1 84 ? 14.542 -4.371 -10.640 1.00 65.62 84 GLU A C 1
ATOM 678 O O . GLU A 1 84 ? 15.130 -3.294 -10.746 1.00 65.62 84 GLU A O 1
ATOM 683 N N . ALA A 1 85 ? 13.219 -4.482 -10.811 1.00 62.69 85 ALA A N 1
ATOM 684 C CA . ALA A 1 85 ? 12.351 -3.352 -11.146 1.00 62.69 85 ALA A CA 1
ATOM 685 C C . ALA A 1 85 ? 12.347 -2.285 -10.040 1.00 62.69 85 ALA A C 1
ATOM 687 O O . ALA A 1 85 ? 12.626 -1.120 -10.322 1.00 62.69 85 ALA A O 1
ATOM 688 N N . ILE A 1 86 ? 12.111 -2.699 -8.792 1.00 68.69 86 ILE A N 1
ATOM 689 C CA . ILE A 1 86 ? 12.075 -1.820 -7.617 1.00 68.69 86 ILE A CA 1
ATOM 690 C C . ILE A 1 86 ? 13.468 -1.269 -7.294 1.00 68.69 86 ILE A C 1
ATOM 692 O O . ILE A 1 86 ? 13.610 -0.101 -6.951 1.00 68.69 86 ILE A O 1
ATOM 696 N N . THR A 1 87 ? 14.528 -2.068 -7.445 1.00 64.62 87 THR A N 1
ATOM 697 C CA . THR A 1 87 ? 15.906 -1.603 -7.214 1.00 64.62 87 THR A CA 1
ATOM 698 C C . THR A 1 87 ? 16.319 -0.559 -8.250 1.00 64.62 87 THR A C 1
ATOM 700 O O . THR A 1 87 ? 16.948 0.431 -7.889 1.00 64.62 87 THR A O 1
ATOM 703 N N . ARG A 1 88 ? 15.943 -0.725 -9.527 1.00 59.19 88 ARG A N 1
ATOM 704 C CA . ARG A 1 88 ? 16.166 0.312 -10.550 1.00 59.19 88 ARG A CA 1
ATOM 705 C C . ARG A 1 88 ? 15.416 1.596 -10.229 1.00 59.19 88 ARG A C 1
ATOM 707 O O . ARG A 1 88 ? 15.980 2.661 -10.417 1.00 59.19 88 ARG A O 1
ATOM 714 N N . GLU A 1 89 ? 14.184 1.494 -9.752 1.00 57.50 89 GLU A N 1
ATOM 715 C CA . GLU A 1 89 ? 13.377 2.655 -9.380 1.00 57.50 89 GLU A CA 1
ATOM 716 C C . GLU A 1 89 ? 13.924 3.366 -8.130 1.00 57.50 89 GLU A C 1
ATOM 718 O O . GLU A 1 89 ? 14.083 4.579 -8.129 1.00 57.50 89 GLU A O 1
ATOM 723 N N . ASN A 1 90 ? 14.334 2.624 -7.098 1.00 54.50 90 ASN A N 1
ATOM 724 C CA . ASN A 1 90 ? 14.927 3.191 -5.882 1.00 54.50 90 ASN A CA 1
ATOM 725 C C . ASN A 1 90 ? 16.336 3.780 -6.092 1.00 54.50 90 ASN A C 1
ATOM 727 O O . ASN A 1 90 ? 16.776 4.613 -5.299 1.00 54.50 90 ASN A O 1
ATOM 731 N N . LEU A 1 91 ? 17.063 3.346 -7.128 1.00 40.00 91 LEU A N 1
ATOM 732 C CA . LEU A 1 91 ? 18.371 3.897 -7.513 1.00 40.00 91 LEU A CA 1
ATOM 733 C C . LEU A 1 91 ? 18.267 5.092 -8.471 1.00 40.00 91 LEU A C 1
ATOM 735 O O . LEU A 1 91 ? 19.261 5.785 -8.686 1.00 40.00 91 LEU A O 1
ATOM 739 N N . VAL A 1 92 ? 17.092 5.321 -9.052 1.00 40.38 92 VAL A N 1
ATOM 740 C CA . VAL A 1 92 ? 16.842 6.368 -10.037 1.00 40.38 92 VAL A CA 1
ATOM 741 C C . VAL A 1 92 ? 15.695 7.209 -9.489 1.00 40.38 92 VAL A C 1
ATOM 743 O O . VAL A 1 92 ? 14.537 6.924 -9.773 1.00 40.38 92 VAL A O 1
ATOM 746 N N . GLU A 1 93 ? 16.009 8.234 -8.682 1.00 49.62 93 GLU A N 1
ATOM 747 C CA . GLU A 1 93 ? 15.084 9.359 -8.459 1.00 49.62 93 GLU A CA 1
ATOM 748 C C . GLU A 1 93 ? 14.424 9.668 -9.800 1.00 49.62 93 GLU A C 1
ATOM 750 O O . GLU A 1 93 ? 15.182 10.013 -10.698 1.00 49.62 93 GLU A O 1
ATOM 755 N N . GLU A 1 94 ? 13.102 9.446 -9.938 1.00 54.31 94 GLU A N 1
ATOM 756 C CA . GLU A 1 94 ? 12.347 9.446 -11.208 1.00 54.31 94 GLU A CA 1
ATOM 757 C C . GLU A 1 94 ? 13.062 10.257 -12.303 1.00 54.31 94 GLU A C 1
ATOM 759 O O . GLU A 1 94 ? 12.822 11.457 -12.426 1.00 54.31 94 GLU A O 1
ATOM 764 N N . ASP A 1 95 ? 13.981 9.625 -13.046 1.00 58.97 95 ASP A N 1
ATOM 765 C CA . ASP A 1 95 ? 14.790 10.321 -14.042 1.00 58.97 95 ASP A CA 1
ATOM 766 C C . ASP A 1 95 ? 13.886 10.433 -15.265 1.00 58.97 95 ASP A C 1
ATOM 768 O O . ASP A 1 95 ? 13.627 9.413 -15.922 1.00 58.97 95 ASP A O 1
ATOM 772 N N . PRO A 1 96 ? 13.347 11.629 -15.570 1.00 60.88 96 PRO A N 1
ATOM 773 C CA . PRO A 1 96 ? 12.394 11.781 -16.659 1.00 60.88 96 PRO A CA 1
ATOM 774 C C . PRO A 1 96 ? 13.021 11.401 -18.005 1.00 60.88 96 PRO A C 1
ATOM 776 O O . PRO A 1 96 ? 12.301 11.024 -18.930 1.00 60.88 96 PRO A O 1
ATOM 779 N N . A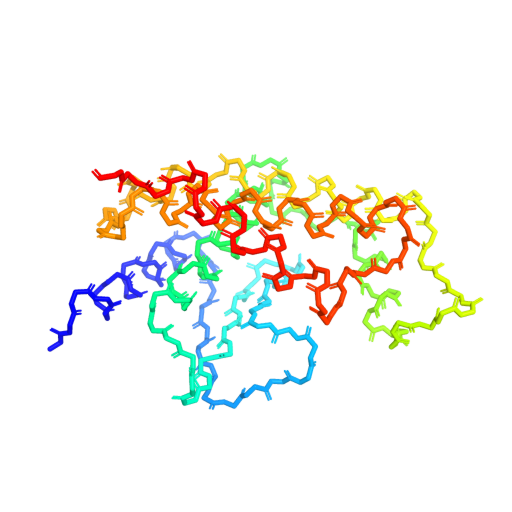SP A 1 97 ? 14.354 11.450 -18.097 1.00 63.69 97 ASP A N 1
ATOM 780 C CA . ASP A 1 97 ? 15.118 11.142 -19.300 1.00 63.69 97 ASP A CA 1
ATOM 781 C C . ASP A 1 97 ? 15.432 9.638 -19.427 1.00 63.69 97 ASP A C 1
ATOM 783 O O . ASP A 1 97 ? 15.823 9.171 -20.504 1.00 63.69 97 ASP A O 1
ATOM 787 N N . LYS A 1 98 ? 15.239 8.846 -18.360 1.00 69.19 98 LYS A N 1
ATOM 788 C CA . LYS A 1 98 ? 15.464 7.387 -18.334 1.00 69.19 98 LYS A CA 1
ATOM 789 C C . LYS A 1 98 ? 14.369 6.651 -17.557 1.00 69.19 98 LYS A C 1
ATOM 791 O O . LYS A 1 98 ? 14.652 6.009 -16.542 1.00 69.19 98 LYS A O 1
ATOM 796 N N . PRO A 1 99 ? 13.121 6.662 -18.053 1.00 70.12 99 PRO A N 1
ATOM 797 C CA . PRO A 1 99 ? 12.031 5.988 -17.370 1.00 70.12 99 PRO A CA 1
ATOM 798 C C . PRO A 1 99 ? 12.273 4.477 -17.286 1.00 70.12 99 PRO A C 1
ATOM 800 O O . PRO A 1 99 ? 12.786 3.849 -18.222 1.00 70.12 99 PRO A O 1
ATOM 803 N N . THR A 1 100 ? 11.809 3.871 -16.192 1.00 77.75 100 THR A N 1
ATOM 804 C CA . THR A 1 100 ? 11.756 2.415 -16.037 1.00 77.75 100 THR A CA 1
ATOM 805 C C . THR A 1 100 ? 11.070 1.782 -17.261 1.00 77.75 100 THR A C 1
ATOM 807 O O . THR A 1 100 ? 9.969 2.208 -17.638 1.00 77.75 100 THR A O 1
ATOM 810 N N . PRO A 1 101 ? 11.680 0.765 -17.906 1.00 84.88 101 PRO A N 1
ATOM 811 C CA . PRO A 1 101 ? 11.102 0.094 -19.067 1.00 84.88 101 PRO A CA 1
ATOM 812 C C . PRO A 1 101 ? 9.671 -0.402 -18.821 1.00 84.88 101 PRO A C 1
ATOM 814 O O . PRO A 1 101 ? 9.390 -1.003 -17.784 1.00 84.88 101 PRO A O 1
ATOM 817 N N . LYS A 1 102 ? 8.768 -0.244 -19.805 1.00 88.31 102 LYS A N 1
ATOM 818 C CA . LYS A 1 102 ? 7.334 -0.589 -19.667 1.00 88.31 102 LYS A CA 1
ATOM 819 C C . LYS A 1 102 ? 7.087 -2.025 -19.182 1.00 88.31 102 LYS A C 1
ATOM 821 O O . LYS A 1 102 ? 6.147 -2.261 -18.433 1.00 88.31 102 LYS A O 1
ATOM 826 N N . HIS A 1 103 ? 7.934 -2.984 -19.563 1.00 86.50 103 HIS A N 1
ATOM 827 C CA . HIS A 1 103 ? 7.813 -4.369 -19.095 1.00 86.50 103 HIS A CA 1
ATOM 828 C C . HIS A 1 103 ? 8.122 -4.535 -17.595 1.00 86.50 103 HIS A C 1
ATOM 830 O O . HIS A 1 103 ? 7.505 -5.386 -16.963 1.00 86.50 103 HIS A O 1
ATOM 836 N N . LEU A 1 104 ? 9.023 -3.724 -17.023 1.00 85.00 104 LEU A N 1
ATOM 837 C CA . LEU A 1 104 ? 9.288 -3.681 -15.578 1.00 85.00 104 LEU A CA 1
ATOM 838 C C . LEU A 1 104 ? 8.184 -2.913 -14.844 1.00 85.00 104 LEU A C 1
ATOM 840 O O . LEU A 1 104 ? 7.694 -3.389 -13.827 1.00 85.00 104 LEU A O 1
ATOM 844 N N . ARG A 1 105 ? 7.684 -1.806 -15.410 1.00 88.12 105 ARG A N 1
ATOM 845 C CA . ARG A 1 105 ? 6.509 -1.106 -14.852 1.00 88.12 105 ARG A CA 1
ATOM 846 C C . ARG A 1 105 ? 5.272 -1.999 -14.807 1.00 88.12 105 ARG A C 1
ATOM 848 O O . ARG A 1 105 ? 4.517 -1.962 -13.845 1.00 88.12 105 ARG A O 1
ATOM 855 N N . LYS A 1 106 ? 5.095 -2.858 -15.818 1.00 89.81 106 LYS A N 1
ATOM 856 C CA . LYS A 1 106 ? 4.040 -3.878 -15.813 1.00 89.81 106 LYS A CA 1
ATOM 857 C C . LYS A 1 106 ? 4.186 -4.827 -14.622 1.00 89.81 106 LYS A C 1
ATOM 859 O O . LYS A 1 106 ? 3.181 -5.223 -14.052 1.00 89.81 106 LYS A O 1
ATOM 864 N N . LYS A 1 107 ? 5.416 -5.202 -14.250 1.00 87.50 107 LYS A N 1
ATOM 865 C CA . LYS A 1 107 ? 5.654 -6.058 -13.081 1.00 87.50 107 LYS A CA 1
ATOM 866 C C . LYS A 1 107 ? 5.245 -5.368 -11.791 1.00 87.50 107 LYS A C 1
ATOM 868 O O . LYS A 1 107 ? 4.580 -6.011 -10.994 1.00 87.50 107 LYS A O 1
ATOM 873 N N . ILE A 1 108 ? 5.570 -4.086 -11.642 1.00 87.94 108 ILE A N 1
ATOM 874 C CA . ILE A 1 108 ? 5.108 -3.279 -10.507 1.00 87.94 108 ILE A CA 1
ATOM 875 C C . ILE A 1 108 ? 3.576 -3.275 -10.466 1.00 87.94 108 ILE A C 1
ATOM 877 O O . ILE A 1 108 ? 2.990 -3.733 -9.495 1.00 87.94 108 ILE A O 1
ATOM 881 N N . TRP A 1 109 ? 2.916 -2.914 -11.568 1.00 91.69 109 TRP A N 1
ATOM 882 C CA . TRP A 1 109 ? 1.451 -2.908 -11.645 1.00 91.69 109 TRP A CA 1
ATOM 883 C C . TRP A 1 109 ? 0.795 -4.277 -11.381 1.00 91.69 109 TRP A C 1
ATOM 885 O O . TRP A 1 109 ? -0.248 -4.347 -10.735 1.00 91.69 109 TRP A O 1
ATOM 895 N N . ASP A 1 110 ? 1.397 -5.374 -11.853 1.00 91.19 110 ASP A N 1
ATOM 896 C CA . ASP A 1 110 ? 0.905 -6.731 -11.593 1.00 91.19 110 ASP A CA 1
ATOM 897 C C . ASP A 1 110 ? 0.980 -7.082 -10.092 1.00 91.19 110 ASP A C 1
ATOM 899 O O . ASP A 1 110 ? 0.073 -7.748 -9.589 1.00 91.19 110 ASP A O 1
ATOM 903 N N . VAL A 1 111 ? 2.031 -6.641 -9.386 1.00 90.12 111 VAL A N 1
ATOM 904 C CA . VAL A 1 111 ? 2.173 -6.823 -7.929 1.00 90.12 111 VAL A CA 1
ATOM 905 C C . VAL A 1 111 ? 1.130 -6.003 -7.182 1.00 90.12 111 VAL A C 1
ATOM 907 O O . VAL A 1 111 ? 0.423 -6.563 -6.350 1.00 90.12 111 VAL A O 1
ATOM 910 N N . GLU A 1 112 ? 0.948 -4.735 -7.552 1.00 92.88 112 GLU A N 1
ATOM 911 C CA . GLU A 1 112 ? -0.086 -3.857 -6.986 1.00 92.88 112 GLU A CA 1
ATOM 912 C C . GLU A 1 112 ? -1.473 -4.463 -7.111 1.00 92.88 112 GLU A C 1
ATOM 914 O O . GLU A 1 112 ? -2.156 -4.696 -6.114 1.00 92.88 112 GLU A O 1
ATOM 919 N N . LYS A 1 113 ? -1.842 -4.880 -8.322 1.00 94.69 113 LYS A N 1
ATOM 920 C CA . LYS A 1 113 ? -3.119 -5.551 -8.563 1.00 94.69 113 LYS A CA 1
ATOM 921 C C . LYS A 1 113 ? -3.297 -6.805 -7.704 1.00 94.69 113 LYS A C 1
ATOM 923 O O . LYS A 1 113 ? -4.404 -7.075 -7.231 1.00 94.69 113 LYS A O 1
ATOM 928 N N . ALA A 1 114 ? -2.237 -7.591 -7.538 1.00 93.81 114 ALA A N 1
ATOM 929 C CA . ALA A 1 114 ? -2.290 -8.825 -6.772 1.00 93.81 114 ALA A CA 1
ATOM 930 C C . ALA A 1 114 ? -2.386 -8.572 -5.257 1.00 93.81 114 ALA A C 1
ATOM 932 O O . ALA A 1 114 ? -3.160 -9.253 -4.586 1.00 93.81 114 ALA A O 1
ATOM 933 N N . GLY A 1 115 ? -1.680 -7.568 -4.730 1.00 93.12 115 GLY A N 1
ATOM 934 C CA . GLY A 1 115 ? -1.791 -7.135 -3.336 1.00 93.12 115 GLY A CA 1
ATOM 935 C C . GLY A 1 115 ? -3.166 -6.541 -3.020 1.00 93.12 115 GLY A C 1
ATOM 936 O O . GLY A 1 115 ? -3.788 -6.907 -2.017 1.00 93.12 115 GLY A O 1
ATOM 937 N N . THR A 1 116 ? -3.704 -5.698 -3.910 1.00 95.81 116 THR A N 1
ATOM 938 C CA . THR A 1 116 ? -5.033 -5.082 -3.745 1.00 95.81 116 THR A CA 1
ATOM 939 C C . THR A 1 116 ? -6.160 -6.114 -3.655 1.00 95.81 116 THR A C 1
ATOM 941 O O . THR A 1 116 ? -7.136 -5.901 -2.929 1.00 95.81 116 THR A O 1
ATOM 944 N N . ALA A 1 117 ? -6.022 -7.268 -4.316 1.00 95.69 117 ALA A N 1
ATOM 945 C CA . ALA A 1 117 ? -7.024 -8.337 -4.290 1.00 95.69 117 ALA A CA 1
ATOM 946 C C . ALA A 1 117 ? -7.312 -8.885 -2.875 1.00 95.69 117 ALA A C 1
ATOM 948 O O . ALA A 1 117 ? -8.394 -9.420 -2.632 1.00 95.69 117 ALA A O 1
ATOM 949 N N . TYR A 1 118 ? -6.384 -8.719 -1.927 1.00 96.56 118 TYR A N 1
ATOM 950 C CA . TYR A 1 118 ? -6.515 -9.226 -0.557 1.00 96.56 118 TYR A CA 1
ATOM 951 C C . TYR A 1 118 ? -7.117 -8.230 0.438 1.00 96.56 118 TYR A C 1
ATOM 953 O O . TYR A 1 118 ? -7.417 -8.602 1.575 1.00 96.56 118 TYR A O 1
ATOM 961 N N . TRP A 1 119 ? -7.349 -6.978 0.039 1.00 97.50 119 TRP A N 1
ATOM 962 C CA . TRP A 1 119 ? -7.820 -5.930 0.951 1.00 97.50 119 TRP A CA 1
ATOM 963 C C . TRP A 1 119 ? -9.157 -6.269 1.619 1.00 97.50 119 TRP A C 1
ATOM 965 O O . TRP A 1 119 ? -9.313 -6.038 2.816 1.00 97.50 119 TRP A O 1
ATOM 975 N N . ASP A 1 120 ? -10.112 -6.849 0.884 1.00 96.19 120 ASP A N 1
ATOM 976 C CA . ASP A 1 120 ? -11.420 -7.222 1.446 1.00 96.19 120 ASP A CA 1
ATOM 977 C C . ASP A 1 120 ? -11.314 -8.310 2.509 1.00 96.19 120 ASP A C 1
ATOM 979 O O . ASP A 1 120 ? -11.995 -8.256 3.537 1.00 96.19 120 ASP A O 1
ATOM 983 N N . ILE A 1 121 ? -10.426 -9.277 2.281 1.00 95.62 121 ILE A N 1
ATOM 984 C CA . ILE A 1 121 ? -10.156 -10.355 3.230 1.00 95.62 121 ILE A CA 1
ATOM 985 C C . ILE A 1 121 ? -9.513 -9.768 4.487 1.00 95.62 121 ILE A C 1
ATOM 987 O O . ILE A 1 121 ? -10.003 -10.015 5.584 1.00 95.62 121 ILE A O 1
ATOM 991 N N . ILE A 1 122 ? -8.506 -8.902 4.340 1.00 96.94 122 ILE A N 1
ATOM 992 C CA . ILE A 1 122 ? -7.840 -8.240 5.472 1.00 96.94 122 ILE A CA 1
ATOM 993 C C . ILE A 1 122 ? -8.841 -7.418 6.291 1.00 96.94 122 ILE A C 1
ATOM 995 O O . ILE A 1 122 ? -8.875 -7.523 7.520 1.00 96.94 122 ILE A O 1
ATOM 999 N N . VAL A 1 123 ? -9.682 -6.615 5.632 1.00 97.00 123 VAL A N 1
ATOM 1000 C CA . VAL A 1 123 ? -10.715 -5.790 6.283 1.00 97.00 123 VAL A CA 1
ATOM 1001 C C . VAL A 1 123 ? -11.690 -6.652 7.081 1.00 97.00 123 VAL A C 1
ATOM 1003 O O . VAL A 1 123 ? -12.028 -6.304 8.219 1.00 97.00 123 VAL A O 1
ATOM 1006 N N . LYS A 1 124 ? -12.114 -7.782 6.506 1.00 96.38 124 LYS A N 1
ATOM 1007 C CA . LYS A 1 124 ? -13.013 -8.742 7.146 1.00 96.38 124 LYS A CA 1
ATOM 1008 C C . LYS A 1 124 ? -12.347 -9.429 8.340 1.00 96.38 124 LYS A C 1
ATOM 1010 O O . LYS A 1 124 ? -12.898 -9.383 9.439 1.00 96.38 124 LYS A O 1
ATOM 1015 N N . ASP A 1 125 ? -11.167 -10.007 8.146 1.00 96.62 125 ASP A N 1
ATOM 1016 C CA . ASP A 1 125 ? -10.444 -10.790 9.155 1.00 96.62 125 ASP A CA 1
ATOM 1017 C C . ASP A 1 125 ? -10.031 -9.939 10.356 1.00 96.62 125 ASP A C 1
ATOM 1019 O O . ASP A 1 125 ? -10.093 -10.376 11.506 1.00 96.62 125 ASP A O 1
ATOM 1023 N N . THR A 1 126 ? -9.649 -8.686 10.106 1.00 96.12 126 THR A N 1
ATOM 1024 C CA . THR A 1 126 ? -9.223 -7.754 11.158 1.00 96.12 126 THR A CA 1
ATOM 1025 C C . THR A 1 126 ? -10.357 -6.876 11.683 1.00 96.12 126 THR A C 1
ATOM 1027 O O . THR A 1 126 ? -10.139 -6.045 12.572 1.00 96.12 126 THR A O 1
ATOM 1030 N N . ASN A 1 127 ? -11.588 -7.086 11.200 1.00 96.12 127 ASN A N 1
ATOM 1031 C CA . ASN A 1 127 ? -12.792 -6.390 11.647 1.00 96.12 127 ASN 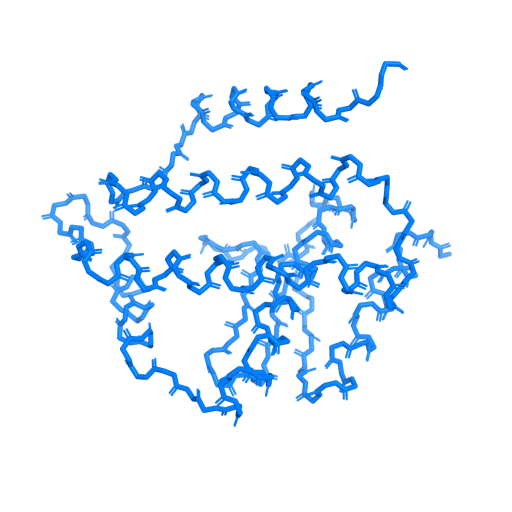A CA 1
ATOM 1032 C C . ASN A 1 127 ? -12.612 -4.859 11.646 1.00 96.12 127 ASN A C 1
ATOM 1034 O O . ASN A 1 127 ? -12.816 -4.176 12.663 1.00 96.12 127 ASN A O 1
ATOM 1038 N N . ILE A 1 128 ? -12.156 -4.320 10.515 1.00 95.56 128 ILE A N 1
ATOM 1039 C CA . ILE A 1 128 ? -11.978 -2.878 10.325 1.00 95.56 128 ILE A CA 1
ATOM 1040 C C . ILE A 1 128 ? -13.346 -2.188 10.278 1.00 95.56 128 ILE A C 1
ATOM 1042 O O . ILE A 1 128 ? -14.316 -2.677 9.708 1.00 95.56 128 ILE A O 1
ATOM 1046 N N . LYS A 1 129 ? -13.423 -1.032 10.931 1.00 95.12 129 LYS A N 1
ATOM 1047 C CA . LYS A 1 129 ? -14.597 -0.166 11.108 1.00 95.12 129 LYS A CA 1
ATOM 1048 C C . LYS A 1 129 ? -14.458 1.146 10.333 1.00 95.12 129 LYS A C 1
ATOM 1050 O O . LYS A 1 129 ? -15.208 2.099 10.562 1.00 95.12 129 LYS A O 1
ATOM 1055 N N . ILE A 1 130 ? -13.455 1.269 9.469 1.00 93.56 130 ILE A N 1
ATOM 1056 C CA . ILE A 1 130 ? -13.455 2.300 8.431 1.00 93.56 130 ILE A CA 1
ATOM 1057 C C . ILE A 1 130 ? -14.660 2.034 7.517 1.00 93.56 130 ILE A C 1
ATOM 1059 O O . ILE A 1 130 ? -14.883 0.884 7.148 1.00 93.56 130 ILE A O 1
ATOM 1063 N N . PRO A 1 131 ? -15.453 3.063 7.159 1.00 94.69 131 PRO A N 1
ATOM 1064 C CA . PRO A 1 131 ? -16.544 2.890 6.209 1.00 94.69 131 PRO A CA 1
ATOM 1065 C C . PRO A 1 131 ? -16.053 2.261 4.904 1.00 94.69 131 PRO A C 1
ATOM 1067 O O . PRO A 1 131 ? -15.071 2.743 4.340 1.00 94.69 131 PRO A O 1
ATOM 1070 N N . THR A 1 132 ? -16.762 1.247 4.405 1.00 94.00 132 THR A N 1
ATOM 1071 C CA . THR A 1 132 ? -16.376 0.485 3.205 1.00 94.00 132 THR A CA 1
ATOM 1072 C C . THR A 1 132 ? -16.080 1.386 2.011 1.00 94.00 132 THR A C 1
ATOM 1074 O O . THR A 1 132 ? -15.073 1.195 1.346 1.00 94.00 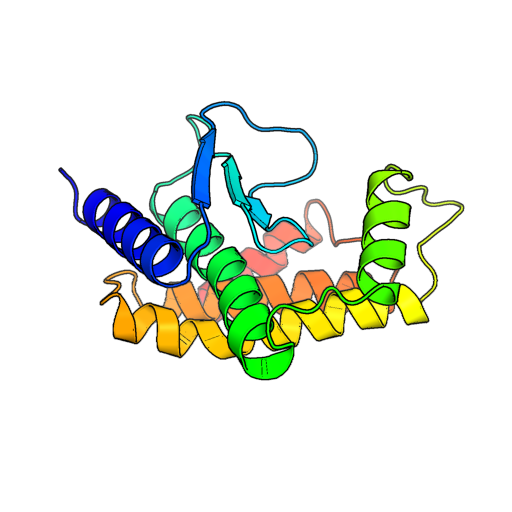132 THR A O 1
ATOM 1077 N N . TRP A 1 133 ? -16.859 2.453 1.810 1.00 95.56 133 TRP A N 1
ATOM 1078 C CA . TRP A 1 133 ? -16.618 3.400 0.718 1.00 95.56 133 TRP A CA 1
ATOM 1079 C C . TRP A 1 133 ? -15.225 4.047 0.744 1.00 95.56 133 TRP A C 1
ATOM 1081 O O . TRP A 1 133 ? -14.698 4.393 -0.306 1.00 95.56 133 TRP A O 1
ATOM 1091 N N . LYS A 1 134 ? -14.609 4.220 1.923 1.00 95.94 134 LYS A N 1
ATOM 1092 C CA . LYS A 1 134 ? -13.239 4.747 2.026 1.00 95.94 134 LYS A CA 1
ATOM 1093 C C . LYS A 1 134 ? -12.198 3.711 1.623 1.00 95.94 134 LYS A C 1
ATOM 1095 O O . LYS A 1 134 ? -11.160 4.103 1.108 1.00 95.94 134 LYS A O 1
ATOM 1100 N N . ILE A 1 135 ? -12.466 2.430 1.884 1.00 96.38 135 ILE A N 1
ATOM 1101 C CA . ILE A 1 135 ? -11.619 1.323 1.432 1.00 96.38 135 ILE A CA 1
ATOM 1102 C C . ILE A 1 135 ? -11.696 1.238 -0.094 1.00 96.38 135 ILE A C 1
ATOM 1104 O O . ILE A 1 135 ? -10.662 1.294 -0.746 1.00 96.38 135 ILE A O 1
ATOM 1108 N N . GLU A 1 136 ? -12.904 1.210 -0.662 1.00 96.81 136 GLU A N 1
ATOM 1109 C CA . GLU A 1 136 ? -13.111 1.142 -2.117 1.00 96.81 136 GLU A CA 1
ATOM 1110 C C . GLU A 1 136 ? -12.534 2.356 -2.850 1.00 96.81 136 GLU A C 1
ATOM 1112 O O . GLU A 1 136 ? -11.831 2.205 -3.847 1.00 96.81 136 GLU A O 1
ATOM 1117 N N . ALA A 1 137 ? -12.737 3.560 -2.308 1.00 96.94 137 ALA A N 1
ATOM 1118 C CA . ALA A 1 137 ? -12.127 4.765 -2.856 1.00 96.94 137 ALA A CA 1
ATOM 1119 C C . ALA A 1 137 ? -10.592 4.716 -2.809 1.00 96.94 137 ALA A C 1
ATOM 1121 O O . ALA A 1 137 ? -9.937 5.173 -3.740 1.00 96.94 137 ALA A O 1
ATOM 1122 N N . ALA A 1 138 ? -10.009 4.179 -1.733 1.00 96.06 138 ALA A N 1
ATOM 1123 C CA . ALA A 1 138 ? -8.561 4.038 -1.624 1.00 96.06 138 ALA A CA 1
ATOM 1124 C C . ALA A 1 138 ? -8.020 3.007 -2.624 1.00 96.06 138 ALA A C 1
ATOM 1126 O O . ALA A 1 138 ? -7.067 3.327 -3.324 1.00 96.06 138 ALA A O 1
ATOM 1127 N N . LYS A 1 139 ? -8.664 1.839 -2.759 1.00 95.62 139 LYS A N 1
ATOM 1128 C CA . LYS A 1 139 ? -8.308 0.821 -3.762 1.00 95.62 139 LYS A CA 1
ATOM 1129 C C . LYS A 1 139 ? -8.330 1.380 -5.181 1.00 95.62 139 LYS A C 1
ATOM 1131 O O . LYS A 1 139 ? -7.375 1.202 -5.924 1.00 95.62 139 LYS A O 1
ATOM 1136 N N . GLU A 1 140 ? -9.425 2.042 -5.564 1.00 97.12 140 GLU A N 1
ATOM 1137 C CA . GLU A 1 140 ? -9.581 2.584 -6.919 1.00 97.12 140 GLU A CA 1
ATOM 1138 C C . GLU A 1 140 ? -8.520 3.645 -7.212 1.00 97.12 140 GLU A C 1
ATOM 1140 O O . GLU A 1 140 ? -7.887 3.616 -8.265 1.00 97.12 140 GLU A O 1
ATOM 1145 N N . PHE A 1 141 ? -8.290 4.548 -6.259 1.00 95.75 141 PHE A N 1
ATOM 1146 C CA . PHE A 1 141 ? -7.286 5.590 -6.411 1.00 95.75 141 PHE A CA 1
ATOM 1147 C C . PHE A 1 141 ? -5.866 5.021 -6.532 1.00 95.75 141 PHE A C 1
ATOM 1149 O O . PHE A 1 141 ? -5.098 5.477 -7.375 1.00 95.75 141 PHE A O 1
ATOM 1156 N N . ASP A 1 142 ? -5.526 4.026 -5.716 1.00 93.25 142 ASP A N 1
ATOM 1157 C CA . ASP A 1 142 ? -4.220 3.365 -5.723 1.00 93.25 142 ASP A CA 1
ATOM 1158 C C . ASP A 1 142 ? -3.972 2.629 -7.050 1.00 93.25 142 ASP A C 1
ATOM 1160 O O . ASP A 1 142 ? -2.976 2.870 -7.734 1.00 93.25 142 ASP A O 1
ATOM 1164 N N . MET A 1 143 ? -4.955 1.850 -7.511 1.00 95.88 143 MET A N 1
ATOM 1165 C CA . MET A 1 143 ? -4.894 1.179 -8.813 1.00 95.88 143 MET A CA 1
ATOM 1166 C C . MET A 1 143 ? -4.737 2.160 -9.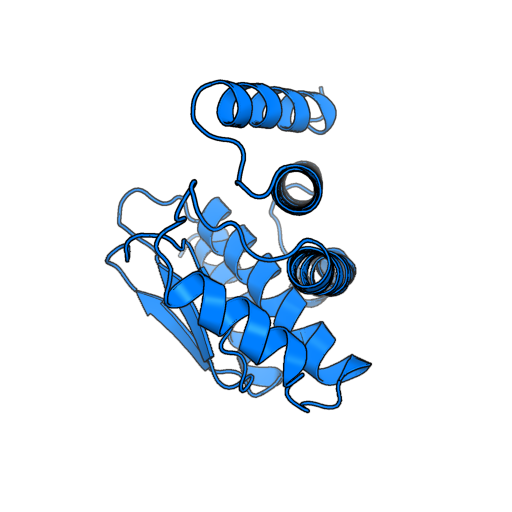977 1.00 95.88 143 MET A C 1
ATOM 1168 O O . MET A 1 143 ? -3.951 1.900 -10.890 1.00 95.88 143 MET A O 1
ATOM 1172 N N . TRP A 1 144 ? -5.438 3.296 -9.940 1.00 96.50 144 TRP A N 1
ATOM 1173 C CA . TRP A 1 144 ? -5.299 4.344 -10.950 1.00 96.50 144 TRP A CA 1
ATOM 1174 C C . TRP A 1 144 ? -3.898 4.973 -10.952 1.00 96.50 144 TRP A C 1
ATOM 1176 O O . TRP A 1 144 ? -3.326 5.188 -12.023 1.00 96.50 144 TRP A O 1
ATOM 1186 N N . MET A 1 145 ? -3.312 5.242 -9.778 1.00 93.19 145 MET A N 1
ATOM 1187 C CA . MET A 1 145 ? -1.947 5.782 -9.673 1.00 93.19 145 MET A CA 1
ATOM 1188 C C . MET A 1 145 ? -0.940 4.869 -10.387 1.00 93.19 145 MET A C 1
ATOM 1190 O O . MET A 1 145 ? -0.122 5.353 -11.177 1.00 93.19 145 MET A O 1
ATOM 1194 N N . TYR A 1 146 ? -1.027 3.559 -10.148 1.00 92.19 146 TYR A N 1
ATOM 1195 C CA . TYR A 1 146 ? -0.123 2.577 -10.745 1.00 92.19 146 TYR A CA 1
ATOM 1196 C C . TYR A 1 146 ? -0.434 2.258 -12.209 1.00 92.19 146 TYR A C 1
ATOM 1198 O O . TYR A 1 146 ? 0.493 2.015 -12.980 1.00 92.19 146 TYR A O 1
ATOM 1206 N N . GLU A 1 147 ? -1.697 2.314 -12.633 1.00 93.88 147 GLU A N 1
ATOM 1207 C CA . GLU A 1 147 ? -2.062 2.227 -14.053 1.00 93.88 147 GLU A CA 1
ATOM 1208 C C . GLU A 1 147 ? -1.482 3.414 -14.839 1.00 93.88 147 GLU A C 1
ATOM 1210 O O . GLU A 1 147 ? -0.843 3.233 -15.879 1.00 93.88 147 GLU A O 1
ATOM 1215 N N . MET A 1 148 ? -1.602 4.630 -14.298 1.00 92.81 148 MET A N 1
ATOM 1216 C CA . MET A 1 148 ? -1.005 5.831 -14.887 1.00 92.81 148 MET A CA 1
ATOM 1217 C C . MET A 1 148 ? 0.519 5.730 -14.972 1.00 92.81 148 MET A C 1
ATOM 1219 O O . MET A 1 148 ? 1.096 6.125 -15.990 1.00 92.81 148 MET A O 1
ATOM 1223 N N . TYR A 1 149 ? 1.172 5.183 -13.945 1.00 90.12 149 TYR A N 1
ATOM 1224 C CA . TYR A 1 149 ? 2.609 4.920 -13.971 1.00 90.12 149 TYR A CA 1
ATOM 1225 C C . TYR A 1 149 ? 2.983 3.857 -15.010 1.00 90.12 149 TYR A C 1
ATOM 1227 O O . TYR A 1 149 ? 3.924 4.043 -15.786 1.00 90.12 149 TYR A O 1
ATOM 1235 N N . TYR A 1 150 ? 2.229 2.762 -15.090 1.00 91.69 150 TYR A N 1
ATOM 1236 C CA . TYR A 1 150 ? 2.442 1.716 -16.085 1.00 91.69 150 TYR A CA 1
ATOM 1237 C C . TYR A 1 150 ? 2.408 2.279 -17.510 1.00 91.69 150 TYR A C 1
ATOM 1239 O O . TYR A 1 150 ? 3.341 2.038 -18.295 1.00 91.69 150 TYR A O 1
ATOM 1247 N N . GLU A 1 151 ? 1.388 3.074 -17.826 1.00 91.75 151 GLU A N 1
ATOM 1248 C CA . GLU A 1 151 ? 1.210 3.635 -19.162 1.00 91.75 151 GLU A CA 1
ATOM 1249 C C . GLU A 1 151 ? 2.220 4.743 -19.470 1.00 91.75 151 GLU A C 1
ATOM 1251 O O . GLU A 1 151 ? 2.915 4.672 -20.488 1.00 91.75 151 GLU A O 1
ATOM 1256 N N . ASN A 1 152 ? 2.388 5.708 -18.564 1.00 88.81 152 ASN A N 1
ATOM 1257 C CA . ASN A 1 152 ? 3.101 6.956 -18.860 1.00 88.81 152 ASN A CA 1
ATOM 1258 C C . ASN A 1 152 ? 4.545 6.991 -18.339 1.00 88.81 152 ASN A C 1
ATOM 1260 O O . ASN A 1 152 ? 5.350 7.792 -18.802 1.00 88.81 152 ASN A O 1
ATOM 1264 N N . GLY A 1 153 ? 4.906 6.104 -17.412 1.00 84.62 153 GLY A N 1
ATOM 1265 C CA . GLY A 1 153 ? 6.243 6.045 -16.813 1.00 84.62 153 GLY A CA 1
ATOM 1266 C C . GLY A 1 153 ? 6.491 6.984 -15.649 1.00 84.62 153 GLY A C 1
ATOM 1267 O O . GLY A 1 153 ? 7.607 7.015 -15.147 1.00 84.62 153 GLY A O 1
ATOM 1268 N N . HIS A 1 154 ? 5.476 7.727 -15.225 1.00 84.69 154 HIS A N 1
ATOM 1269 C CA . HIS A 1 154 ? 5.541 8.622 -14.082 1.00 84.69 154 HIS A CA 1
ATOM 1270 C C . HIS A 1 154 ? 4.203 8.603 -13.343 1.00 84.69 154 HIS A C 1
ATOM 1272 O O . HIS A 1 154 ? 3.136 8.503 -13.961 1.00 84.69 154 HIS A O 1
ATOM 1278 N N . PHE A 1 155 ? 4.241 8.735 -12.020 1.00 87.50 155 PHE A N 1
ATOM 1279 C CA . PHE A 1 155 ? 3.014 8.872 -11.243 1.00 87.50 155 PHE A CA 1
ATOM 1280 C C . PHE A 1 155 ? 2.321 10.208 -11.553 1.00 87.50 155 PHE A C 1
ATOM 1282 O O . PHE A 1 155 ? 2.987 11.211 -11.844 1.00 87.50 155 PHE A O 1
ATOM 1289 N N . PRO A 1 156 ? 0.981 10.279 -11.496 1.00 87.75 156 PRO A N 1
ATOM 1290 C CA . PRO A 1 156 ? 0.282 11.545 -11.650 1.00 87.75 156 PRO A CA 1
ATOM 1291 C C . PRO A 1 156 ? 0.574 12.451 -10.443 1.00 87.75 156 PRO A C 1
ATOM 1293 O O . PRO A 1 156 ? 0.581 12.023 -9.287 1.00 87.75 156 PRO A O 1
ATOM 1296 N N . LYS A 1 157 ? 0.810 13.741 -10.706 1.00 88.25 157 LYS A N 1
ATOM 1297 C CA . LYS A 1 157 ? 1.217 14.731 -9.693 1.00 88.25 157 LYS A CA 1
ATOM 1298 C C . LYS A 1 157 ? 0.291 15.946 -9.671 1.00 88.25 157 LYS A C 1
ATOM 1300 O O . LYS A 1 157 ? -0.485 16.195 -10.593 1.00 88.25 157 LYS A O 1
ATOM 1305 N N . GLY A 1 158 ? 0.391 16.723 -8.592 1.00 90.38 158 GLY A N 1
ATOM 1306 C CA . GLY A 1 158 ? -0.252 18.029 -8.462 1.00 90.38 158 GLY A CA 1
ATOM 1307 C C . GLY A 1 158 ? -1.774 17.983 -8.615 1.00 90.38 158 GLY A C 1
ATOM 1308 O O . GLY A 1 158 ? -2.456 17.200 -7.951 1.00 90.38 158 GLY A O 1
ATOM 1309 N N . LYS A 1 159 ? -2.301 18.852 -9.484 1.00 93.50 159 LYS A N 1
ATOM 1310 C CA . LYS A 1 159 ? -3.743 19.043 -9.668 1.00 93.50 159 LYS A CA 1
ATOM 1311 C C . LYS A 1 159 ? -4.446 17.787 -10.190 1.00 93.50 159 LYS A C 1
ATOM 1313 O O . LYS A 1 159 ? -5.493 17.446 -9.662 1.00 93.50 159 LYS A O 1
ATOM 1318 N N . LEU A 1 160 ? -3.842 17.067 -11.139 1.00 93.50 160 LEU A N 1
ATOM 1319 C CA . LEU A 1 160 ? -4.424 15.845 -11.708 1.00 93.50 160 LEU A CA 1
ATOM 1320 C C . LEU A 1 160 ? -4.697 14.795 -10.623 1.00 93.50 160 LEU A C 1
ATOM 1322 O O . LEU A 1 160 ? -5.803 14.272 -10.519 1.00 93.50 160 LEU A O 1
ATOM 1326 N N . ARG A 1 161 ? -3.702 14.552 -9.761 1.00 93.06 161 ARG A N 1
ATOM 1327 C CA . ARG A 1 161 ? -3.823 13.636 -8.620 1.00 93.06 161 ARG A CA 1
ATOM 1328 C C . ARG A 1 161 ? -4.914 14.083 -7.646 1.00 93.06 161 ARG A C 1
ATOM 1330 O O . ARG A 1 161 ? -5.716 13.269 -7.199 1.00 93.06 161 ARG A O 1
ATOM 1337 N N . ALA A 1 162 ? -4.942 15.372 -7.308 1.00 93.50 162 ALA A N 1
ATOM 1338 C CA . ALA A 1 162 ? -5.913 15.912 -6.361 1.00 93.50 162 ALA A CA 1
ATOM 1339 C C . ALA A 1 162 ? -7.353 15.868 -6.898 1.00 93.50 162 ALA A C 1
ATOM 1341 O O . ALA A 1 162 ? -8.275 15.575 -6.138 1.00 93.50 162 ALA A O 1
ATOM 1342 N N . ASP A 1 163 ? -7.549 16.161 -8.182 1.00 95.94 163 ASP A N 1
ATOM 1343 C CA . ASP A 1 163 ? -8.868 16.177 -8.810 1.00 95.94 163 ASP A CA 1
ATOM 1344 C C . ASP A 1 163 ? -9.435 14.755 -8.905 1.00 95.94 163 ASP A C 1
ATOM 1346 O O . ASP A 1 163 ? -10.565 14.534 -8.465 1.00 95.94 163 ASP A O 1
ATOM 1350 N N . HIS A 1 164 ? -8.627 13.776 -9.327 1.00 96.31 164 HIS A N 1
ATOM 1351 C CA . HIS A 1 164 ? -9.066 12.380 -9.371 1.00 96.31 164 HIS A CA 1
ATOM 1352 C C . HIS A 1 164 ? -9.340 11.805 -7.974 1.00 96.31 164 HIS A C 1
ATOM 1354 O O . HIS A 1 164 ? -10.330 11.113 -7.763 1.00 96.31 164 HIS A O 1
ATOM 1360 N N . TYR A 1 165 ? -8.541 12.168 -6.964 1.00 94.62 165 TYR A N 1
ATOM 1361 C CA . TYR A 1 165 ? -8.834 11.781 -5.580 1.00 94.62 165 TYR A CA 1
ATOM 1362 C C . TYR A 1 165 ? -10.224 12.257 -5.125 1.00 94.62 165 TYR A C 1
ATOM 1364 O O . TYR A 1 165 ? -10.975 11.500 -4.507 1.00 94.62 165 TYR A O 1
ATOM 1372 N N . ARG A 1 166 ? -10.599 13.505 -5.441 1.00 95.88 166 ARG A N 1
ATOM 1373 C CA . ARG A 1 166 ? -11.931 14.039 -5.103 1.00 95.88 166 ARG A CA 1
ATOM 1374 C C . ARG A 1 166 ? -13.039 13.350 -5.893 1.00 95.88 166 ARG A C 1
ATOM 1376 O O . ARG A 1 166 ? -14.104 13.097 -5.327 1.00 95.88 166 ARG A O 1
ATOM 1383 N N . GLU A 1 167 ? -12.797 13.061 -7.167 1.00 96.81 167 GLU A N 1
ATOM 1384 C CA . GLU A 1 167 ? -13.723 12.332 -8.036 1.00 96.81 167 GLU A CA 1
ATOM 1385 C C . GLU A 1 167 ? -14.042 10.956 -7.445 1.00 96.81 167 GLU A C 1
ATOM 1387 O O . GLU A 1 167 ? -15.203 10.664 -7.156 1.00 96.81 167 GLU A O 1
ATOM 1392 N N . VAL A 1 168 ? -13.010 10.162 -7.151 1.00 96.56 168 VAL A N 1
ATOM 1393 C CA . VAL A 1 168 ? -13.147 8.818 -6.578 1.00 96.56 168 VAL A CA 1
ATOM 1394 C C . VAL A 1 168 ? -13.838 8.868 -5.213 1.00 96.56 168 VAL A C 1
ATOM 1396 O O . VAL A 1 168 ? -14.754 8.089 -4.947 1.00 96.56 168 VAL A O 1
ATOM 1399 N N . GLN A 1 169 ? -13.489 9.827 -4.348 1.00 94.62 169 GLN A N 1
ATOM 1400 C CA . GLN A 1 169 ? -14.210 9.998 -3.083 1.00 94.62 169 GLN A CA 1
ATOM 1401 C C . GLN A 1 169 ? -15.695 10.307 -3.284 1.00 94.62 169 GLN A C 1
ATOM 1403 O O . GLN A 1 169 ? -16.523 9.761 -2.559 1.00 94.62 169 GLN A O 1
ATOM 1408 N N . SER A 1 170 ? -16.030 11.171 -4.242 1.00 95.00 170 SER A N 1
ATOM 1409 C CA . SER A 1 170 ? -17.418 11.545 -4.538 1.00 95.00 170 SER A CA 1
ATOM 1410 C C . SER A 1 170 ? -18.210 10.372 -5.106 1.00 95.00 170 SER A C 1
ATOM 1412 O O . SER A 1 170 ? -19.365 10.190 -4.742 1.00 95.00 170 SER A O 1
ATOM 1414 N N . LYS A 1 171 ? -17.573 9.552 -5.945 1.00 96.31 171 LYS A N 1
ATOM 1415 C CA . LYS A 1 171 ? -18.159 8.355 -6.558 1.00 96.31 171 LYS A CA 1
ATOM 1416 C C . LYS A 1 171 ? -18.571 7.305 -5.524 1.00 96.31 171 LYS A C 1
ATOM 1418 O O . LYS A 1 171 ? -19.639 6.715 -5.645 1.00 96.31 171 LYS A O 1
ATOM 1423 N N . HIS A 1 172 ? -17.721 7.058 -4.526 1.00 95.31 172 HIS A N 1
ATOM 1424 C CA . HIS A 1 172 ? -17.936 5.984 -3.548 1.00 95.31 172 HIS A CA 1
ATOM 1425 C C . HIS A 1 172 ? -18.721 6.419 -2.316 1.00 95.31 172 HIS A C 1
ATOM 1427 O O . HIS A 1 172 ? -19.369 5.594 -1.670 1.00 95.31 172 HIS A O 1
ATOM 1433 N N . ARG A 1 173 ? -18.641 7.697 -1.938 1.00 94.00 173 ARG A N 1
ATOM 1434 C CA . ARG A 1 173 ? -19.271 8.182 -0.712 1.00 94.00 173 ARG A CA 1
ATOM 1435 C C . ARG A 1 173 ? -20.801 8.090 -0.832 1.00 94.00 173 ARG A C 1
ATOM 1437 O O . ARG A 1 173 ? -21.363 8.719 -1.722 1.00 94.00 173 ARG A O 1
ATOM 1444 N N . PRO A 1 174 ? -21.483 7.367 0.076 1.00 85.19 174 PRO A N 1
ATOM 1445 C CA . PRO A 1 174 ? -22.939 7.323 0.076 1.00 85.19 174 PRO A CA 1
ATOM 1446 C C . PRO A 1 174 ? -23.501 8.715 0.388 1.00 85.19 174 PRO A C 1
ATOM 1448 O O . PRO A 1 174 ? -22.941 9.431 1.229 1.00 85.19 174 PRO A O 1
ATOM 1451 N N . TYR A 1 175 ? -24.573 9.072 -0.321 1.00 71.81 175 TYR A N 1
ATOM 1452 C CA . TYR A 1 175 ? -25.337 10.306 -0.131 1.00 71.81 175 TYR A CA 1
ATOM 1453 C C . TYR A 1 175 ? -26.072 10.323 1.211 1.00 71.81 175 TYR A C 1
ATOM 1455 O O . TYR A 1 175 ? -26.590 9.256 1.616 1.00 71.81 175 TYR A O 1
#